Protein AF-A0A2S9YRW9-F1 (afdb_monomer_lite)

Radius of gyration: 15.95 Å; chains: 1; bounding box: 34×26×58 Å

Secondary structure (DSSP, 8-state):
-EE--SS-SS-EEEEEE-TTT--EEEP------S-B-TT---SEEE-EEEPPTT-EEEEEEETT-SSSEEEPPPTT-EEEEEEEEEEEETTEEEEEEEEEEEEB-SPPPPPP-

Foldseek 3Di:
DADAEELAQEEEFEWDQDPPPRAIDTDPDDPHDQEHEPPNPDQKHAYYYDYYPQKDWDDKAKPVDDRRMDGADAAADKDKTKIKTWIDHPPDIHIDIYMYMHHYNGDHDDPDD

Organism: NCBI:txid215803

Structure (mmCIF, N/CA/C/O backbone):
data_AF-A0A2S9YRW9-F1
#
_entry.id   AF-A0A2S9YRW9-F1
#
loop_
_atom_site.group_PDB
_atom_site.id
_atom_site.type_symbol
_atom_site.label_atom_id
_atom_site.label_alt_id
_atom_site.label_comp_id
_atom_site.label_asym_id
_atom_site.label_entity_id
_atom_site.label_seq_id
_atom_site.pdbx_PDB_ins_code
_atom_site.Cartn_x
_atom_site.Cartn_y
_atom_site.Cartn_z
_atom_site.occupancy
_atom_site.B_iso_or_equiv
_atom_site.auth_seq_id
_atom_site.auth_comp_id
_atom_site.auth_asym_id
_atom_site.auth_atom_id
_atom_site.pdbx_PDB_model_num
ATOM 1 N N . MET A 1 1 ? -7.915 6.500 -2.103 1.00 53.41 1 MET A N 1
ATOM 2 C CA . MET A 1 1 ? -6.724 7.381 -2.141 1.00 53.41 1 MET A CA 1
ATOM 3 C C . MET A 1 1 ? -5.554 6.593 -2.718 1.00 53.41 1 MET A C 1
ATOM 5 O O . MET A 1 1 ? -5.487 5.400 -2.449 1.00 53.41 1 MET A O 1
ATOM 9 N N . THR A 1 2 ? -4.694 7.214 -3.535 1.00 52.56 2 THR A N 1
ATOM 10 C CA . THR A 1 2 ? -3.533 6.550 -4.164 1.00 52.56 2 THR A CA 1
ATOM 11 C C . THR A 1 2 ? -2.243 6.993 -3.477 1.00 52.56 2 THR A C 1
ATOM 13 O O . THR A 1 2 ? -1.907 8.174 -3.510 1.00 52.56 2 THR A O 1
ATOM 16 N N . TYR A 1 3 ? -1.535 6.052 -2.859 1.00 58.81 3 TYR A N 1
ATOM 17 C CA . TYR A 1 3 ? -0.253 6.258 -2.182 1.00 58.81 3 TYR A CA 1
ATOM 18 C C . TYR A 1 3 ? 0.922 6.184 -3.162 1.00 58.81 3 TYR A C 1
ATOM 20 O O . TYR A 1 3 ? 0.911 5.339 -4.055 1.00 58.81 3 TYR A O 1
ATOM 28 N N . ASN A 1 4 ? 1.938 7.041 -2.992 1.00 62.41 4 ASN A N 1
ATOM 29 C CA . ASN A 1 4 ? 3.075 7.158 -3.917 1.00 62.41 4 ASN A CA 1
ATOM 30 C C . ASN A 1 4 ? 4.415 7.200 -3.159 1.00 62.41 4 ASN A C 1
ATOM 32 O O . ASN A 1 4 ? 4.469 7.664 -2.017 1.00 62.41 4 ASN A O 1
ATOM 36 N N . PHE A 1 5 ? 5.477 6.690 -3.788 1.00 70.69 5 PHE A N 1
ATOM 37 C CA . PHE A 1 5 ? 6.849 6.693 -3.276 1.00 70.69 5 PHE A CA 1
ATOM 38 C C . PHE A 1 5 ? 7.868 6.774 -4.431 1.00 70.69 5 PHE A C 1
ATOM 40 O O . PHE A 1 5 ? 7.707 6.121 -5.462 1.00 70.69 5 PHE A O 1
ATOM 47 N N . THR A 1 6 ? 8.960 7.521 -4.230 1.00 80.88 6 THR A N 1
ATOM 48 C CA . THR A 1 6 ? 10.094 7.625 -5.172 1.00 80.88 6 THR A CA 1
ATOM 49 C C . THR A 1 6 ? 11.264 6.784 -4.693 1.00 80.88 6 THR A C 1
ATOM 51 O O . THR A 1 6 ? 11.716 6.970 -3.565 1.00 80.88 6 THR A O 1
ATOM 54 N N . ASP A 1 7 ? 11.786 5.913 -5.560 1.00 81.44 7 ASP A N 1
ATOM 55 C CA . ASP A 1 7 ? 13.044 5.165 -5.378 1.00 81.44 7 ASP A CA 1
ATOM 56 C C . ASP A 1 7 ? 13.208 4.454 -4.020 1.00 81.44 7 ASP A C 1
ATOM 58 O O . ASP A 1 7 ? 14.322 4.154 -3.589 1.00 81.44 7 ASP A O 1
ATOM 62 N N . ASN A 1 8 ? 12.101 4.161 -3.334 1.00 84.94 8 ASN A N 1
ATOM 63 C CA . ASN A 1 8 ? 12.107 3.500 -2.039 1.00 84.94 8 ASN A CA 1
ATOM 64 C C . ASN A 1 8 ? 11.811 2.006 -2.233 1.00 84.94 8 ASN A C 1
ATOM 66 O O . ASN A 1 8 ? 10.709 1.669 -2.667 1.00 84.94 8 ASN A O 1
ATOM 70 N N . PRO A 1 9 ? 12.748 1.099 -1.903 1.00 86.50 9 PRO A N 1
ATOM 71 C CA . PRO A 1 9 ? 12.514 -0.336 -2.025 1.00 86.50 9 PRO A CA 1
ATOM 72 C C . PRO A 1 9 ? 11.581 -0.881 -0.935 1.00 86.50 9 PRO A C 1
ATOM 74 O O . PRO A 1 9 ? 11.068 -1.986 -1.096 1.00 86.50 9 PRO A O 1
ATOM 77 N N . SER A 1 10 ? 11.356 -0.130 0.147 1.00 88.38 10 SER A N 1
ATOM 78 C CA . SER A 1 10 ? 10.542 -0.550 1.291 1.00 88.38 10 SER A CA 1
ATOM 79 C C . SER A 1 10 ? 9.643 0.582 1.814 1.00 88.38 10 SER A C 1
ATOM 81 O O . SER A 1 10 ? 9.847 1.073 2.929 1.00 88.38 10 SER A O 1
ATOM 83 N N . PRO A 1 11 ? 8.682 1.071 1.012 1.00 86.81 11 PRO A N 1
ATOM 84 C CA . PRO A 1 11 ? 7.778 2.132 1.429 1.00 86.81 11 PRO A CA 1
ATOM 85 C C . PRO A 1 11 ? 6.798 1.638 2.498 1.00 86.81 11 PRO A C 1
ATOM 87 O O . PRO A 1 11 ? 6.325 0.501 2.465 1.00 86.81 11 PRO A O 1
ATOM 90 N N . ILE A 1 12 ? 6.474 2.532 3.432 1.00 86.38 12 ILE A N 1
ATOM 91 C CA . ILE A 1 12 ? 5.548 2.272 4.535 1.00 86.38 12 ILE A CA 1
ATOM 92 C C . ILE A 1 12 ? 4.325 3.173 4.365 1.00 86.38 12 ILE A C 1
ATOM 94 O O . ILE A 1 12 ? 4.454 4.395 4.291 1.00 86.38 12 ILE A O 1
ATOM 98 N N . LEU A 1 13 ? 3.138 2.574 4.325 1.00 85.38 13 LEU A N 1
ATOM 99 C CA . LEU A 1 13 ? 1.855 3.266 4.249 1.00 85.38 13 LEU A CA 1
ATOM 100 C C . LEU A 1 13 ? 1.319 3.491 5.664 1.00 85.38 13 LEU A C 1
ATOM 102 O O . LEU A 1 13 ? 0.943 2.542 6.346 1.00 85.38 13 LEU A O 1
ATOM 106 N N . SER A 1 14 ? 1.308 4.735 6.136 1.00 86.31 14 SER A N 1
ATOM 107 C CA . SER A 1 14 ? 0.806 5.052 7.477 1.00 86.31 14 SER A CA 1
ATOM 108 C C . SER A 1 14 ? -0.711 5.200 7.491 1.00 86.31 14 SER A C 1
ATOM 110 O O . SER A 1 14 ? -1.275 5.923 6.671 1.00 86.31 14 SER A O 1
ATOM 112 N N . SER A 1 15 ? -1.360 4.590 8.477 1.00 86.38 15 SER A N 1
ATOM 113 C CA . SER A 1 15 ? -2.777 4.804 8.779 1.00 86.38 15 SER A CA 1
ATOM 114 C C . SER A 1 15 ? -2.971 5.730 9.981 1.00 86.38 15 SER A C 1
ATOM 116 O O . SER A 1 15 ? -2.079 5.894 10.816 1.00 86.38 15 SER A O 1
ATOM 118 N N . ILE A 1 16 ? -4.125 6.391 10.034 1.00 88.00 16 ILE A N 1
ATOM 119 C CA . ILE A 1 16 ? -4.555 7.304 11.095 1.00 88.00 16 ILE A CA 1
ATOM 120 C C . ILE A 1 16 ? -5.994 6.995 11.492 1.00 88.00 16 ILE A C 1
ATOM 122 O O . ILE A 1 16 ? -6.796 6.538 10.686 1.00 88.00 16 ILE A O 1
ATOM 126 N N . VAL A 1 17 ? -6.336 7.304 12.738 1.00 88.50 17 VAL A N 1
ATOM 127 C CA . VAL A 1 17 ? -7.735 7.357 13.161 1.00 88.50 17 VAL A CA 1
ATOM 128 C C . VAL A 1 17 ? -8.304 8.704 12.721 1.00 88.50 17 VAL A C 1
ATOM 130 O O . VAL A 1 17 ? -7.783 9.753 13.106 1.00 88.50 17 VAL A O 1
ATOM 133 N N . ASP A 1 18 ? -9.364 8.689 11.921 1.00 84.50 18 ASP A N 1
ATOM 134 C CA . ASP A 1 18 ? -10.128 9.885 11.594 1.00 84.50 18 ASP A CA 1
ATOM 135 C C . ASP A 1 18 ? -10.789 10.423 12.871 1.00 84.50 18 ASP A C 1
ATOM 137 O O . ASP A 1 18 ? -11.585 9.746 13.524 1.00 84.50 18 ASP A O 1
ATOM 141 N N . ALA A 1 19 ? -10.445 11.654 13.248 1.00 80.88 19 ALA A N 1
ATOM 142 C CA . ALA A 1 19 ? -10.896 12.251 14.503 1.00 80.88 19 ALA A CA 1
ATOM 143 C C . ALA A 1 19 ? -12.405 12.564 14.537 1.00 80.88 19 ALA A C 1
ATOM 145 O O . ALA A 1 19 ? -12.953 12.800 15.612 1.00 80.88 19 ALA A O 1
ATOM 146 N N . THR A 1 20 ? -13.073 12.588 13.382 1.00 82.19 20 THR A N 1
ATOM 147 C CA . THR A 1 20 ? -14.497 12.929 13.250 1.00 82.19 20 THR A CA 1
ATOM 148 C C . THR A 1 20 ? -15.372 11.682 13.307 1.00 82.19 20 THR A C 1
ATOM 150 O O . THR A 1 20 ? -16.442 11.694 13.911 1.00 82.19 20 THR A O 1
ATOM 153 N N . THR A 1 21 ? -14.927 10.606 12.665 1.00 84.00 21 THR A N 1
ATOM 154 C CA . THR A 1 21 ? -15.698 9.371 12.465 1.00 84.00 21 THR A CA 1
ATOM 155 C C . THR A 1 21 ? -15.200 8.210 13.324 1.00 84.00 21 THR A C 1
ATOM 157 O O . THR A 1 21 ? -15.936 7.248 13.530 1.00 84.00 21 THR A O 1
ATOM 160 N N . GLY A 1 22 ? -13.974 8.290 13.849 1.00 82.56 22 GLY A N 1
ATOM 161 C CA . GLY A 1 22 ? -13.333 7.214 14.605 1.00 82.56 22 GLY A CA 1
ATOM 162 C C . GLY A 1 22 ? -12.889 6.029 13.742 1.00 82.56 22 GLY A C 1
ATOM 163 O O . GLY A 1 22 ? -12.531 4.984 14.291 1.00 82.56 22 GLY A O 1
ATOM 164 N N . THR A 1 23 ? -12.928 6.157 12.412 1.00 86.06 23 THR A N 1
ATOM 165 C CA . THR A 1 23 ? -12.500 5.102 11.487 1.00 86.06 23 THR A CA 1
ATOM 166 C C . THR A 1 23 ? -10.999 5.167 11.236 1.00 86.06 23 THR A C 1
ATOM 168 O O . THR A 1 23 ? -10.445 6.253 11.074 1.00 86.06 23 THR A O 1
ATOM 171 N N . VAL A 1 24 ? -10.332 4.020 11.155 1.00 85.75 24 VAL A N 1
ATOM 172 C CA . VAL A 1 24 ? -8.931 3.927 10.756 1.00 85.75 24 VAL A CA 1
ATOM 173 C C . VAL A 1 24 ? -8.854 3.997 9.242 1.00 85.75 24 VAL A C 1
ATOM 175 O O . VAL A 1 24 ? -9.153 3.025 8.558 1.00 85.75 24 VAL A O 1
ATOM 178 N N . GLY A 1 25 ? -8.429 5.150 8.745 1.00 84.50 25 GLY A N 1
ATOM 179 C CA . GLY A 1 25 ? -8.135 5.371 7.339 1.00 84.50 25 GLY A CA 1
ATOM 180 C C . GLY A 1 25 ? -6.638 5.390 7.089 1.00 84.50 25 GLY A C 1
ATOM 181 O O . GLY A 1 25 ? -5.837 5.598 8.004 1.00 84.50 25 GLY A O 1
ATOM 182 N N . LEU A 1 26 ? -6.220 5.239 5.840 1.00 81.69 26 LEU A N 1
ATOM 183 C CA . LEU A 1 26 ? -4.849 5.586 5.500 1.00 81.69 26 LEU A CA 1
ATOM 184 C C . LEU A 1 26 ? -4.679 7.114 5.600 1.00 81.69 26 LEU A C 1
ATOM 186 O O . LEU A 1 26 ? -5.525 7.885 5.148 1.00 81.69 26 LEU A O 1
ATOM 190 N N . LYS A 1 27 ? -3.586 7.581 6.214 1.00 73.94 27 LYS A N 1
ATOM 191 C CA . LYS A 1 27 ? -3.259 9.016 6.245 1.00 73.94 27 LYS A CA 1
ATOM 192 C C . LYS A 1 27 ? -3.044 9.456 4.817 1.00 73.94 27 LYS A C 1
ATOM 194 O O . LYS A 1 27 ? -2.299 8.758 4.153 1.00 73.94 27 LYS A O 1
ATOM 199 N N . ASP A 1 28 ? -3.598 10.565 4.330 1.00 61.75 28 ASP A N 1
ATOM 200 C CA . ASP A 1 28 ? -3.135 11.104 3.045 1.00 61.75 28 ASP A CA 1
ATOM 201 C C . ASP A 1 28 ? -1.605 11.175 3.086 1.00 61.75 28 ASP A C 1
ATOM 203 O O . ASP A 1 28 ? -1.008 11.863 3.926 1.00 61.75 28 ASP A O 1
ATOM 207 N N . GLY A 1 29 ? -0.956 10.390 2.226 1.00 48.38 29 GLY A N 1
ATOM 208 C CA . GLY A 1 29 ? 0.468 10.555 2.023 1.00 48.38 29 GLY A CA 1
ATOM 209 C C . GLY A 1 29 ? 0.681 12.008 1.620 1.00 48.38 29 GLY A C 1
ATOM 210 O O . GLY A 1 29 ? -0.124 12.579 0.880 1.00 48.38 29 GLY A O 1
ATOM 211 N N . SER A 1 30 ? 1.771 12.630 2.072 1.00 38.62 30 SER A N 1
ATOM 212 C CA . SER A 1 30 ? 2.231 13.813 1.340 1.00 38.62 30 SER A CA 1
ATOM 213 C C . SER A 1 30 ? 2.347 13.391 -0.133 1.00 38.62 30 SER A C 1
ATOM 215 O O . SER A 1 30 ? 2.641 12.227 -0.405 1.00 38.62 30 SER A O 1
ATOM 217 N N . SER A 1 31 ? 2.085 14.271 -1.095 1.00 41.91 31 SER A N 1
ATOM 218 C CA . SER A 1 31 ? 2.339 13.965 -2.505 1.00 41.91 31 SER A CA 1
ATOM 219 C C . SER A 1 31 ? 3.839 13.704 -2.678 1.00 41.91 31 SER A C 1
ATOM 221 O O . SER A 1 31 ? 4.626 14.633 -2.839 1.00 41.91 31 SER A O 1
ATOM 223 N N . GLN A 1 32 ? 4.238 12.442 -2.541 1.00 41.50 32 GLN A N 1
ATOM 224 C CA . GLN A 1 32 ? 5.619 11.985 -2.539 1.00 41.50 32 GLN A CA 1
ATOM 225 C C . GLN A 1 32 ? 5.810 11.092 -3.753 1.00 41.50 32 GLN A C 1
ATOM 227 O O . GLN A 1 32 ? 5.794 9.879 -3.647 1.00 41.50 32 GLN A O 1
ATOM 232 N N . GLY A 1 33 ? 5.947 11.738 -4.910 1.00 55.03 33 GLY A N 1
ATOM 233 C CA . GLY A 1 33 ? 6.602 11.193 -6.092 1.00 55.03 33 GLY A CA 1
ATOM 234 C C . GLY A 1 33 ? 6.032 9.901 -6.683 1.00 55.03 33 GLY A C 1
ATOM 235 O O . GLY A 1 33 ? 6.179 8.799 -6.172 1.00 55.03 33 GLY A O 1
ATOM 236 N N . ASP A 1 34 ? 5.450 10.047 -7.865 1.00 64.31 34 ASP A N 1
ATOM 237 C CA . ASP A 1 34 ? 4.805 8.970 -8.612 1.00 64.31 34 ASP A CA 1
ATOM 238 C C . ASP A 1 34 ? 5.802 8.256 -9.534 1.00 64.31 34 ASP A C 1
ATOM 240 O O . ASP A 1 34 ? 5.454 7.948 -10.672 1.00 64.31 34 ASP A O 1
ATOM 244 N N . LEU A 1 35 ? 7.077 8.133 -9.152 1.00 74.00 35 LEU A N 1
ATOM 245 C CA . LEU A 1 35 ? 8.110 7.759 -10.115 1.00 74.00 35 LEU A CA 1
ATOM 246 C C . LEU A 1 35 ? 9.289 7.018 -9.487 1.00 74.00 35 LEU A C 1
ATOM 248 O O . LEU A 1 35 ? 10.069 7.592 -8.735 1.00 74.00 35 LEU A O 1
ATOM 252 N N . ILE A 1 36 ? 9.472 5.771 -9.899 1.00 83.75 36 ILE A N 1
ATOM 253 C CA . ILE A 1 36 ? 10.747 5.065 -9.831 1.00 83.75 36 ILE A CA 1
ATOM 254 C C . ILE A 1 36 ? 11.635 5.627 -10.942 1.00 83.75 36 ILE A C 1
ATOM 256 O O . ILE A 1 36 ? 11.293 5.552 -12.124 1.00 83.75 36 ILE A O 1
ATOM 260 N N . THR A 1 37 ? 12.741 6.256 -10.569 1.00 83.88 37 THR A N 1
ATOM 261 C CA . THR A 1 37 ? 13.695 6.885 -11.479 1.00 83.88 37 THR A CA 1
ATOM 262 C C . THR A 1 37 ? 14.767 5.893 -11.923 1.00 83.88 37 THR A C 1
ATOM 264 O O . THR A 1 37 ? 14.886 4.780 -11.413 1.00 83.88 37 THR A O 1
ATOM 267 N N . THR A 1 38 ? 15.617 6.317 -12.859 1.00 79.12 38 THR A N 1
ATOM 268 C CA . THR A 1 38 ? 16.783 5.537 -13.302 1.00 79.12 38 THR A CA 1
ATOM 269 C C . THR A 1 38 ? 17.821 5.302 -12.201 1.00 79.12 38 THR A C 1
ATOM 271 O O . THR A 1 38 ? 18.743 4.519 -12.408 1.00 79.12 38 THR A O 1
ATOM 274 N N . ASN A 1 39 ? 17.710 5.981 -11.054 1.00 82.19 39 ASN A N 1
ATOM 275 C CA . ASN A 1 39 ? 18.603 5.779 -9.913 1.00 82.19 39 ASN A CA 1
ATOM 276 C C . ASN A 1 39 ? 18.183 4.590 -9.039 1.00 82.19 39 ASN A C 1
ATOM 278 O O . ASN A 1 39 ? 18.976 4.141 -8.210 1.00 82.19 39 ASN A O 1
ATOM 282 N N . PHE A 1 40 ? 16.964 4.069 -9.207 1.00 84.31 40 PHE A N 1
ATOM 283 C CA . PHE A 1 40 ? 16.533 2.876 -8.497 1.00 84.31 40 PHE A CA 1
ATOM 284 C C . PHE A 1 40 ? 17.231 1.642 -9.066 1.00 84.31 40 PHE A C 1
ATOM 286 O O . PHE A 1 40 ? 17.022 1.253 -10.212 1.00 84.31 40 PHE A O 1
ATOM 293 N N . THR A 1 41 ? 18.070 1.011 -8.251 1.00 81.69 41 THR A N 1
ATOM 294 C CA . THR A 1 41 ? 18.835 -0.186 -8.635 1.00 81.69 41 THR A CA 1
ATOM 295 C C . THR A 1 41 ? 18.133 -1.492 -8.261 1.00 81.69 41 THR A C 1
ATOM 297 O O . THR A 1 41 ? 18.624 -2.573 -8.588 1.00 81.69 41 THR A O 1
ATOM 300 N N . GLY A 1 42 ? 16.990 -1.412 -7.574 1.00 84.50 42 GLY A N 1
ATOM 301 C CA . GLY A 1 42 ? 16.177 -2.568 -7.218 1.00 84.50 42 GLY A CA 1
ATOM 302 C C . GLY A 1 42 ? 15.291 -3.038 -8.372 1.00 84.50 42 GLY A C 1
ATOM 303 O O . GLY A 1 42 ? 14.885 -2.265 -9.234 1.00 84.50 42 GLY A O 1
ATOM 304 N N . SER A 1 43 ? 14.940 -4.321 -8.361 1.00 87.75 43 SER A N 1
ATOM 305 C CA . SER A 1 43 ? 13.923 -4.895 -9.254 1.00 87.75 43 SER A CA 1
ATOM 306 C C . SER A 1 43 ? 12.575 -5.105 -8.566 1.00 87.75 43 SER A C 1
ATOM 308 O O . SER A 1 43 ? 11.594 -5.430 -9.230 1.00 87.75 43 SER A O 1
ATOM 310 N N . ARG A 1 44 ? 12.519 -4.928 -7.239 1.00 90.50 44 ARG A N 1
ATOM 311 C CA . ARG A 1 44 ? 11.343 -5.182 -6.404 1.00 90.50 44 ARG A CA 1
ATOM 312 C C . ARG A 1 44 ? 11.169 -4.134 -5.324 1.00 90.50 44 ARG A C 1
ATOM 314 O O . ARG A 1 44 ? 12.141 -3.536 -4.866 1.00 90.50 44 ARG A O 1
ATOM 321 N N . ILE A 1 45 ? 9.924 -3.992 -4.897 1.00 89.19 45 ILE A N 1
ATOM 322 C CA . ILE A 1 45 ? 9.481 -3.066 -3.864 1.00 89.19 45 ILE A CA 1
ATOM 323 C C . ILE A 1 45 ? 8.626 -3.845 -2.872 1.00 89.19 45 ILE A C 1
ATOM 325 O O . ILE A 1 45 ? 7.711 -4.556 -3.278 1.00 89.19 45 ILE A O 1
ATOM 329 N N . SER A 1 46 ? 8.938 -3.741 -1.584 1.00 91.00 46 SER A N 1
ATOM 330 C CA . SER A 1 46 ? 8.202 -4.398 -0.501 1.00 91.00 46 SER A CA 1
ATOM 331 C C . SER A 1 46 ? 7.441 -3.359 0.307 1.00 91.00 46 SER A C 1
ATOM 333 O O . SER A 1 46 ? 8.023 -2.629 1.101 1.00 91.00 46 SER A O 1
ATOM 335 N N . VAL A 1 47 ? 6.137 -3.278 0.086 1.00 89.00 47 VAL A N 1
ATOM 336 C CA . VAL A 1 47 ? 5.255 -2.311 0.734 1.00 89.00 47 VAL A CA 1
ATOM 337 C C . VAL A 1 47 ? 4.753 -2.882 2.055 1.00 89.00 47 VAL A C 1
ATOM 339 O O . VAL A 1 47 ? 4.267 -4.012 2.106 1.00 89.00 47 VAL A O 1
ATOM 342 N N . SER A 1 48 ? 4.830 -2.091 3.121 1.00 88.50 48 SER A N 1
ATOM 343 C CA . SER A 1 48 ? 4.232 -2.420 4.416 1.00 88.50 48 SER A CA 1
ATOM 344 C C . SER A 1 48 ? 3.235 -1.351 4.853 1.00 88.50 48 SER A C 1
ATOM 346 O O . SER A 1 48 ? 3.233 -0.231 4.345 1.00 88.50 48 SER A O 1
ATOM 348 N N . ILE A 1 49 ? 2.361 -1.704 5.794 1.00 88.62 49 ILE A N 1
ATOM 349 C CA . ILE A 1 49 ? 1.378 -0.791 6.379 1.00 88.62 49 ILE A CA 1
ATOM 350 C C . ILE A 1 49 ? 1.755 -0.581 7.840 1.00 88.62 49 ILE A C 1
ATOM 352 O O . ILE A 1 49 ? 2.064 -1.533 8.553 1.00 88.62 49 ILE A O 1
ATOM 356 N N . GLN A 1 50 ? 1.737 0.669 8.282 1.00 90.50 50 GLN A N 1
ATOM 357 C CA . GLN A 1 50 ? 1.922 1.033 9.677 1.00 90.50 50 GLN A CA 1
ATOM 358 C C . GLN A 1 50 ? 0.545 1.358 10.279 1.00 90.50 50 GLN A C 1
ATOM 360 O O . GLN A 1 50 ? -0.084 2.323 9.823 1.00 90.50 50 GLN A O 1
ATOM 365 N N . PRO A 1 51 ? 0.060 0.581 11.270 1.00 90.88 51 PRO A N 1
ATOM 366 C CA . PRO A 1 51 ? -1.175 0.889 11.990 1.00 90.88 51 PRO A CA 1
ATOM 367 C C . PRO A 1 51 ? -1.025 2.193 12.798 1.00 90.88 51 PRO A C 1
ATOM 369 O O . PRO A 1 51 ? 0.113 2.576 13.106 1.00 90.88 51 PRO A O 1
ATOM 372 N N . PRO A 1 52 ? -2.130 2.870 13.173 1.00 89.50 52 PRO A N 1
ATOM 373 C CA . PRO A 1 52 ? -2.061 4.045 14.037 1.00 89.50 52 PRO A CA 1
ATOM 374 C C . PRO A 1 52 ? -1.504 3.687 15.421 1.00 89.50 52 PRO A C 1
ATOM 376 O O . PRO A 1 52 ? -1.538 2.528 15.842 1.00 89.50 52 PRO A O 1
ATOM 379 N N . ASP A 1 53 ? -1.041 4.686 16.171 1.00 89.88 53 ASP A N 1
ATOM 380 C CA . ASP A 1 53 ? -0.506 4.454 17.513 1.00 89.88 53 ASP A CA 1
ATOM 381 C C . ASP A 1 53 ? -1.527 3.751 18.423 1.00 89.88 53 ASP A C 1
ATOM 383 O O . ASP A 1 53 ? -2.686 4.157 18.552 1.00 89.88 53 ASP A O 1
ATOM 387 N N . GLY A 1 54 ? -1.082 2.670 19.065 1.00 90.50 54 GLY A N 1
ATOM 388 C CA . GLY A 1 54 ? -1.915 1.844 19.939 1.00 90.50 54 GLY A CA 1
ATOM 389 C C . GLY A 1 54 ? -2.860 0.879 19.215 1.00 90.50 54 GLY A C 1
ATOM 390 O O . GLY A 1 54 ? -3.634 0.206 19.894 1.00 90.50 54 GLY A O 1
ATOM 391 N N . TRP A 1 55 ? -2.816 0.799 17.884 1.00 93.94 55 TRP A N 1
ATOM 392 C CA . TRP A 1 55 ? -3.490 -0.229 17.090 1.00 93.94 55 TRP A CA 1
ATOM 393 C C . TRP A 1 55 ? -2.485 -1.282 16.620 1.00 93.94 55 TRP A C 1
ATOM 395 O O . TRP A 1 55 ? -1.307 -0.998 16.402 1.00 93.94 55 TRP A O 1
ATOM 405 N N . SER A 1 56 ? -2.962 -2.509 16.448 1.00 95.19 56 SER A N 1
ATOM 406 C CA . SER A 1 56 ? -2.209 -3.615 15.857 1.00 95.19 56 SER A CA 1
ATOM 407 C C . SER A 1 56 ? -2.656 -3.818 14.418 1.00 95.19 56 SER A C 1
ATOM 409 O O . SER A 1 56 ? -3.839 -3.680 14.124 1.00 95.19 56 SER A O 1
ATOM 411 N N . LEU A 1 57 ? -1.719 -4.133 13.524 1.00 93.88 57 LEU A N 1
ATOM 412 C CA . LEU A 1 57 ? -2.038 -4.590 12.175 1.00 93.88 57 LEU A CA 1
ATOM 413 C C . LEU A 1 57 ? -2.219 -6.103 12.222 1.00 93.88 57 LEU A C 1
ATOM 415 O O . LEU A 1 57 ? -1.252 -6.824 12.462 1.00 93.88 57 LEU A O 1
ATOM 419 N N . ASP A 1 58 ? -3.449 -6.560 12.023 1.00 94.19 58 ASP A N 1
ATOM 420 C CA . ASP A 1 58 ? -3.789 -7.978 12.115 1.00 94.19 58 ASP A CA 1
ATOM 421 C C . ASP A 1 58 ? -3.550 -8.692 10.788 1.00 94.19 58 ASP A C 1
ATOM 423 O O . ASP A 1 58 ? -3.022 -9.802 10.765 1.00 94.19 58 ASP A O 1
ATOM 427 N N . ASP A 1 59 ? -3.948 -8.054 9.685 1.00 93.81 59 ASP A N 1
ATOM 428 C CA . ASP A 1 59 ? -3.916 -8.672 8.365 1.00 93.81 59 ASP A CA 1
ATOM 429 C C . ASP A 1 59 ? -3.815 -7.644 7.234 1.00 93.81 59 ASP A C 1
ATOM 431 O O . ASP A 1 59 ? -4.298 -6.511 7.349 1.00 93.81 59 ASP A O 1
ATOM 435 N N . VAL A 1 60 ? -3.204 -8.063 6.123 1.00 92.88 60 VAL A N 1
ATOM 436 C CA . VAL A 1 60 ? -3.143 -7.300 4.872 1.00 92.88 60 VAL A CA 1
ATOM 437 C C . VAL A 1 60 ? -3.398 -8.237 3.702 1.00 92.88 60 VAL A C 1
ATOM 439 O O . VAL A 1 60 ? -2.607 -9.139 3.424 1.00 92.88 60 VAL A O 1
ATOM 442 N N . VAL A 1 61 ? -4.466 -7.961 2.960 1.00 93.69 61 VAL A N 1
ATOM 443 C CA . VAL A 1 61 ? -4.847 -8.706 1.763 1.00 93.69 61 VAL A CA 1
ATOM 444 C C . VAL A 1 61 ? -4.601 -7.843 0.538 1.00 93.69 61 VAL A C 1
ATOM 446 O O . VAL A 1 61 ? -5.253 -6.821 0.328 1.00 93.69 61 VAL A O 1
ATOM 449 N N . TRP A 1 62 ? -3.666 -8.275 -0.302 1.00 89.94 62 TRP A N 1
ATOM 450 C CA . TRP A 1 62 ? -3.394 -7.647 -1.591 1.00 89.94 62 TRP A CA 1
ATOM 451 C C . TRP A 1 62 ? -4.320 -8.228 -2.655 1.00 89.94 62 TRP A C 1
ATOM 453 O O . TRP A 1 62 ? -4.424 -9.447 -2.788 1.00 89.94 62 TRP A O 1
ATOM 463 N N . THR A 1 63 ? -4.944 -7.371 -3.462 1.00 88.12 63 THR A N 1
ATOM 464 C CA . THR A 1 63 ? -5.904 -7.797 -4.499 1.00 88.12 63 THR A CA 1
ATOM 465 C C . THR A 1 63 ? -5.244 -8.668 -5.570 1.00 88.12 63 THR A C 1
ATOM 467 O O . THR A 1 63 ? -5.862 -9.584 -6.104 1.00 88.12 63 THR A O 1
ATOM 470 N N . SER A 1 64 ? -3.958 -8.438 -5.848 1.00 82.88 64 SER A N 1
ATOM 471 C CA . SER A 1 64 ? -3.150 -9.276 -6.744 1.00 82.88 64 SER A CA 1
ATOM 472 C C . SER A 1 64 ? -2.789 -10.649 -6.160 1.00 82.88 64 SER A C 1
ATOM 474 O O . SER A 1 64 ? -2.195 -11.468 -6.857 1.00 82.88 64 SER A O 1
ATOM 476 N N . GLY A 1 65 ? -3.082 -10.888 -4.878 1.00 76.56 65 GLY A N 1
ATOM 477 C CA . GLY A 1 65 ? -2.456 -11.937 -4.080 1.00 76.56 65 GLY A CA 1
ATOM 478 C C . GLY A 1 65 ? -0.997 -11.605 -3.729 1.00 76.56 65 GLY A C 1
ATOM 479 O O . GLY A 1 65 ? -0.361 -10.762 -4.366 1.00 76.56 65 GLY A O 1
ATOM 480 N N . GLY A 1 66 ? -0.462 -12.262 -2.694 1.00 82.94 66 GLY A N 1
ATOM 481 C CA . GLY A 1 66 ? 0.950 -12.168 -2.298 1.00 82.94 66 GLY A CA 1
ATOM 482 C C . GLY A 1 66 ? 1.201 -11.523 -0.931 1.00 82.94 66 GLY A C 1
ATOM 483 O O . GLY A 1 66 ? 0.304 -11.424 -0.100 1.00 82.94 66 GLY A O 1
ATOM 484 N N . THR A 1 67 ? 2.453 -11.114 -0.698 1.00 85.06 67 THR A N 1
ATOM 485 C CA . THR A 1 67 ? 2.982 -10.652 0.604 1.00 85.06 67 THR A CA 1
ATOM 486 C C . THR A 1 67 ? 3.368 -9.169 0.614 1.00 85.06 67 THR A C 1
ATOM 488 O O . THR A 1 67 ? 4.193 -8.755 1.423 1.00 85.06 67 THR A O 1
ATOM 491 N N . GLY A 1 68 ? 2.838 -8.372 -0.319 1.00 87.62 68 GLY A N 1
ATOM 492 C CA . GLY A 1 68 ? 3.177 -6.949 -0.442 1.00 87.62 68 GLY A CA 1
ATOM 493 C C . GLY A 1 68 ? 4.502 -6.671 -1.147 1.00 87.62 68 GLY A C 1
ATOM 494 O O . GLY A 1 68 ? 5.020 -5.562 -1.064 1.00 87.62 68 GLY A O 1
ATOM 495 N N . THR A 1 69 ? 5.061 -7.658 -1.850 1.00 91.69 69 THR A N 1
ATOM 496 C CA . THR A 1 69 ? 6.239 -7.475 -2.704 1.00 91.69 69 THR A CA 1
ATOM 497 C C . THR A 1 69 ? 5.822 -7.434 -4.168 1.00 91.69 69 THR A C 1
ATOM 499 O O . THR A 1 69 ? 5.161 -8.350 -4.652 1.00 91.69 69 THR A O 1
ATOM 502 N N . PHE A 1 70 ? 6.255 -6.395 -4.873 1.00 89.94 70 PHE A N 1
ATOM 503 C CA . PHE A 1 70 ? 5.879 -6.111 -6.253 1.00 89.94 70 PHE A CA 1
ATOM 504 C C . PHE A 1 70 ? 7.126 -5.901 -7.101 1.00 89.94 70 PHE A C 1
ATOM 506 O O . PHE A 1 70 ? 8.080 -5.256 -6.660 1.00 89.94 70 PHE A O 1
ATOM 513 N N . ASP A 1 71 ? 7.130 -6.446 -8.314 1.00 90.12 71 ASP A N 1
ATOM 514 C CA . ASP A 1 71 ? 8.187 -6.165 -9.280 1.00 90.12 71 ASP A CA 1
ATOM 515 C C . ASP A 1 71 ? 8.042 -4.732 -9.816 1.00 90.12 71 ASP A C 1
ATOM 517 O O . ASP A 1 71 ? 6.934 -4.229 -10.027 1.00 90.12 71 ASP A O 1
ATOM 521 N N . VAL A 1 72 ? 9.176 -4.068 -10.043 1.00 88.62 72 VAL A N 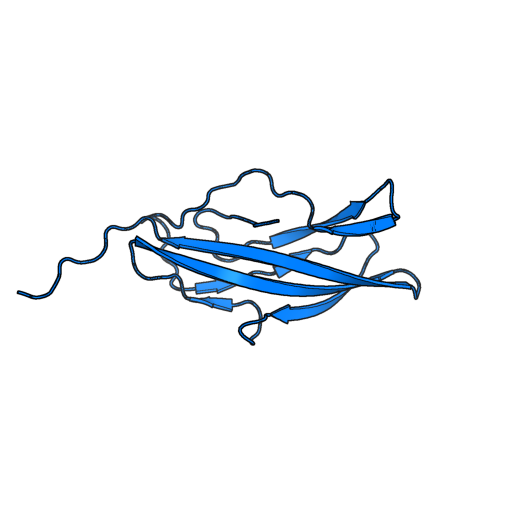1
ATOM 522 C CA . VAL A 1 72 ? 9.200 -2.756 -10.695 1.00 88.62 72 VAL A CA 1
ATOM 523 C C . VAL A 1 72 ? 8.714 -2.927 -12.141 1.00 88.62 72 VAL A C 1
ATOM 525 O O . VAL A 1 72 ? 9.258 -3.772 -12.858 1.00 88.62 72 VAL A O 1
ATOM 528 N N . PRO A 1 73 ? 7.730 -2.134 -12.607 1.00 88.31 73 PRO A N 1
ATOM 529 C CA . PRO A 1 73 ? 7.278 -2.171 -13.993 1.00 88.31 73 PRO A CA 1
ATOM 530 C C . PRO A 1 73 ? 8.414 -1.881 -14.976 1.00 88.31 73 PRO A C 1
ATOM 532 O O . PRO A 1 73 ? 9.407 -1.226 -14.636 1.00 88.31 73 PRO A O 1
ATOM 535 N N . ALA A 1 74 ? 8.244 -2.300 -16.231 1.00 87.88 74 ALA A N 1
ATOM 536 C CA . ALA A 1 74 ? 9.188 -1.919 -17.274 1.00 87.88 74 ALA A CA 1
ATOM 537 C C . ALA A 1 74 ? 9.248 -0.381 -17.419 1.00 87.88 74 ALA A C 1
ATOM 539 O O . ALA A 1 74 ? 8.265 0.305 -17.125 1.00 87.88 74 ALA A O 1
ATOM 540 N N . PRO A 1 75 ? 10.377 0.181 -17.885 1.00 86.12 75 PRO A N 1
ATOM 541 C CA . PRO A 1 75 ? 10.494 1.608 -18.178 1.00 86.12 75 PRO A CA 1
ATOM 542 C C . PRO A 1 75 ? 9.295 2.150 -18.975 1.00 86.12 75 PRO A C 1
ATOM 544 O O . PRO A 1 75 ? 8.934 1.598 -20.014 1.00 86.12 75 PRO A O 1
ATOM 547 N N . GLY A 1 76 ? 8.661 3.210 -18.471 1.00 83.69 76 GLY A N 1
ATOM 548 C CA . GLY A 1 76 ? 7.484 3.853 -19.059 1.00 83.69 76 GLY A CA 1
ATOM 549 C C . GLY A 1 76 ? 6.138 3.230 -18.674 1.00 83.69 76 GLY A C 1
ATOM 550 O O . GLY A 1 76 ? 5.104 3.749 -19.095 1.00 83.69 76 GLY A O 1
ATOM 551 N N . GLN A 1 77 ? 6.122 2.151 -17.885 1.00 86.81 77 GLN A N 1
ATOM 552 C CA . GLN A 1 77 ? 4.895 1.502 -17.416 1.00 86.81 77 GLN A CA 1
ATOM 553 C C . GLN A 1 77 ? 4.479 1.955 -16.013 1.00 86.81 77 GLN A C 1
ATOM 555 O O . GLN A 1 77 ? 5.293 2.413 -15.208 1.00 86.81 77 GLN A O 1
ATOM 560 N N . GLU A 1 78 ? 3.188 1.783 -15.729 1.00 86.81 78 GLU A N 1
ATOM 561 C CA . GLU A 1 78 ? 2.557 2.022 -14.434 1.00 86.81 78 GLU A CA 1
ATOM 562 C C . GLU A 1 78 ? 1.717 0.802 -14.043 1.00 86.81 78 GLU A C 1
ATOM 564 O O . GLU A 1 78 ? 0.910 0.327 -14.842 1.00 86.81 78 GLU A O 1
ATOM 569 N N . HIS A 1 79 ? 1.899 0.311 -12.818 1.00 87.19 79 HIS A N 1
ATOM 570 C CA . HIS A 1 79 ? 1.071 -0.726 -12.210 1.00 87.19 79 HIS A CA 1
ATOM 571 C C . HIS A 1 79 ? 0.327 -0.152 -11.003 1.00 87.19 79 HIS A C 1
ATOM 573 O O . HIS A 1 79 ? 0.928 0.501 -10.149 1.00 87.19 79 HIS A O 1
ATOM 579 N N . ASN A 1 80 ? -0.976 -0.421 -10.932 1.00 86.19 80 ASN A N 1
ATOM 580 C CA . ASN A 1 80 ? -1.824 -0.078 -9.795 1.00 86.19 80 ASN A CA 1
ATOM 581 C C . ASN A 1 80 ? -2.025 -1.313 -8.916 1.00 86.19 80 ASN A C 1
ATOM 583 O O . ASN A 1 80 ? -2.265 -2.412 -9.420 1.00 86.19 80 ASN A O 1
ATOM 587 N N . HIS A 1 81 ? -1.942 -1.118 -7.606 1.00 86.56 81 HIS A N 1
ATOM 588 C CA . HIS A 1 81 ? -2.025 -2.175 -6.613 1.00 86.56 81 HIS A CA 1
ATOM 589 C C . HIS A 1 81 ? -3.001 -1.767 -5.515 1.00 86.56 81 HIS A C 1
ATOM 591 O O . HIS A 1 81 ? -2.787 -0.787 -4.803 1.00 86.56 81 HIS A O 1
ATOM 597 N N . GLU A 1 82 ? -4.072 -2.536 -5.383 1.00 88.25 82 GLU A N 1
ATOM 598 C CA . GLU A 1 82 ? -5.111 -2.335 -4.377 1.00 88.25 82 GLU A CA 1
ATOM 599 C C . GLU A 1 82 ? -4.974 -3.362 -3.258 1.00 88.25 82 GLU A C 1
ATOM 601 O O . GLU A 1 82 ? -4.569 -4.508 -3.486 1.00 88.25 82 GLU A O 1
ATOM 606 N N . PHE A 1 83 ? -5.355 -2.970 -2.052 1.00 90.00 83 PHE A N 1
ATOM 607 C CA . PHE A 1 83 ? -5.309 -3.824 -0.877 1.00 90.00 83 PHE A CA 1
ATOM 608 C C . PHE A 1 83 ? -6.381 -3.454 0.135 1.00 90.00 83 PHE A C 1
ATOM 610 O O . PHE A 1 83 ? -6.885 -2.333 0.157 1.00 90.00 83 PHE A O 1
ATOM 617 N N . THR A 1 84 ? -6.667 -4.398 1.019 1.00 91.81 84 THR A N 1
ATOM 618 C CA . THR A 1 84 ? -7.423 -4.176 2.249 1.00 91.81 84 THR A CA 1
ATOM 619 C C . THR A 1 84 ? -6.562 -4.553 3.435 1.00 91.81 84 THR A C 1
ATOM 621 O O . THR A 1 84 ? -5.793 -5.511 3.363 1.00 91.81 84 THR A O 1
ATOM 624 N N . TYR A 1 85 ? -6.693 -3.829 4.534 1.00 91.50 85 TYR A N 1
ATOM 625 C CA . TYR A 1 85 ? -5.976 -4.118 5.763 1.00 91.50 85 TYR A CA 1
ATOM 626 C C . TYR A 1 85 ? -6.928 -4.092 6.947 1.00 91.50 85 TYR A C 1
ATOM 628 O O . TYR A 1 85 ? -7.911 -3.351 6.965 1.00 91.50 85 TYR A O 1
ATOM 636 N N . THR A 1 86 ? -6.626 -4.928 7.931 1.00 94.38 86 THR A N 1
ATOM 637 C CA . THR A 1 86 ? -7.399 -5.041 9.161 1.00 94.38 86 THR A CA 1
ATOM 638 C C . THR A 1 86 ? -6.523 -4.648 10.333 1.00 94.38 86 THR A C 1
ATOM 640 O O . THR A 1 86 ? -5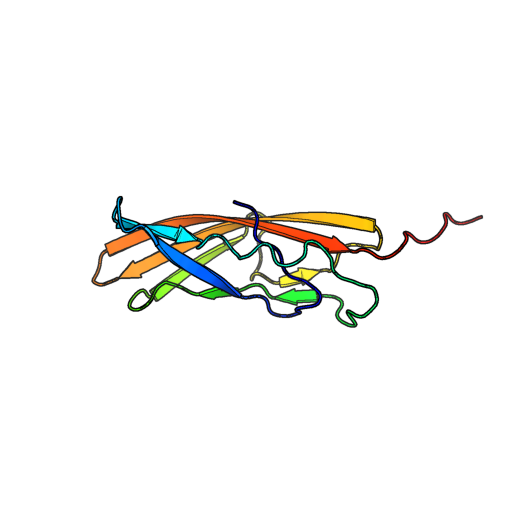.399 -5.134 10.472 1.00 94.38 86 THR A O 1
ATOM 643 N N . VAL A 1 87 ? -7.041 -3.752 11.165 1.00 94.75 87 VAL A N 1
ATOM 644 C CA . VAL A 1 87 ? -6.396 -3.312 12.396 1.00 94.75 87 VAL A CA 1
ATOM 645 C C . VAL A 1 87 ? -7.299 -3.549 13.590 1.00 94.75 87 VAL A C 1
ATOM 647 O O . VAL A 1 87 ? -8.526 -3.447 13.492 1.00 94.75 87 VAL A O 1
ATOM 650 N N . SER A 1 88 ? -6.688 -3.778 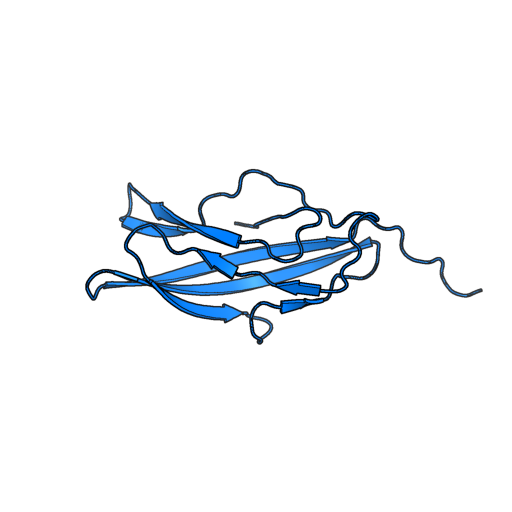14.744 1.00 95.38 88 SER A N 1
ATOM 651 C CA . SER A 1 88 ? -7.410 -3.944 15.995 1.00 95.38 88 SER A CA 1
ATOM 652 C C . SER A 1 88 ? -6.824 -3.124 17.133 1.00 95.38 88 SER A C 1
ATOM 654 O O . SER A 1 88 ? -5.616 -2.914 17.249 1.00 95.38 88 SER A O 1
ATOM 656 N N . GLN A 1 89 ? -7.707 -2.652 18.007 1.00 95.38 89 GLN A N 1
ATOM 657 C CA . GLN A 1 89 ? -7.355 -1.995 19.258 1.00 95.38 89 GLN A CA 1
ATOM 658 C C . GLN A 1 89 ? -8.381 -2.362 20.326 1.00 95.38 89 GLN A C 1
ATOM 660 O O . GLN A 1 89 ? -9.582 -2.179 20.139 1.00 95.38 89 GLN A O 1
ATOM 665 N N . ASN A 1 90 ? -7.908 -2.860 21.473 1.00 91.75 90 ASN A N 1
ATOM 666 C CA . ASN A 1 90 ? -8.736 -3.152 22.651 1.00 91.75 90 ASN A CA 1
ATOM 667 C C . ASN A 1 90 ? -10.006 -3.977 22.341 1.00 91.75 90 ASN A C 1
ATOM 669 O O . ASN A 1 90 ? -11.081 -3.700 22.868 1.00 91.75 90 ASN A O 1
ATOM 673 N N . GLY A 1 91 ? -9.892 -4.979 21.463 1.00 89.56 91 GLY A N 1
ATOM 674 C CA . GLY A 1 91 ? -11.014 -5.841 21.070 1.00 89.56 91 GLY A CA 1
ATOM 675 C C . GLY A 1 91 ? -11.966 -5.239 20.030 1.00 89.56 91 GLY A C 1
ATOM 676 O O . GLY A 1 91 ? -12.941 -5.888 19.666 1.00 89.56 91 GLY A O 1
ATOM 677 N N . THR A 1 92 ? -11.691 -4.030 19.534 1.00 91.06 92 THR A N 1
ATOM 678 C CA . THR A 1 92 ? -12.358 -3.454 18.359 1.00 91.06 92 THR A CA 1
ATOM 679 C C . THR A 1 92 ? -11.516 -3.727 17.125 1.00 91.06 92 THR A C 1
ATOM 681 O O . THR A 1 92 ? -10.317 -3.468 17.143 1.00 91.06 92 THR A O 1
ATOM 684 N N . THR A 1 93 ? -12.147 -4.201 16.054 1.00 94.56 93 THR A N 1
ATOM 685 C CA . THR A 1 93 ? -11.504 -4.435 14.758 1.00 94.56 93 THR A CA 1
ATOM 686 C C . THR A 1 93 ? -12.101 -3.500 13.719 1.00 94.56 93 THR A C 1
ATOM 688 O O . THR A 1 93 ? -13.315 -3.294 13.689 1.00 94.56 93 THR A O 1
ATOM 691 N N . GLN A 1 94 ? -11.250 -2.945 12.864 1.00 94.31 94 GLN A N 1
ATOM 692 C CA . GLN A 1 94 ? -11.656 -2.151 11.716 1.00 94.31 94 GLN A CA 1
ATOM 693 C C . GLN A 1 94 ? -10.906 -2.612 10.472 1.00 94.31 94 GLN A C 1
ATOM 695 O O . GLN A 1 94 ? -9.727 -2.958 10.534 1.00 94.31 94 GLN A O 1
ATOM 700 N N . THR A 1 95 ? -11.608 -2.595 9.346 1.00 92.25 95 THR A N 1
ATOM 701 C CA . THR A 1 95 ? -11.054 -2.934 8.039 1.00 92.25 95 THR A CA 1
ATOM 702 C C . THR A 1 95 ? -11.223 -1.738 7.124 1.00 92.25 95 THR A C 1
ATOM 704 O O . THR A 1 95 ? -12.315 -1.173 7.049 1.00 92.25 95 THR A O 1
ATOM 707 N N . ASP A 1 96 ? -10.155 -1.386 6.420 1.00 89.62 96 ASP A N 1
ATOM 708 C CA . ASP A 1 96 ? -10.169 -0.339 5.405 1.00 89.62 96 ASP A CA 1
ATOM 709 C C . ASP A 1 96 ? -9.338 -0.754 4.181 1.00 89.62 96 ASP A C 1
ATOM 711 O O . ASP A 1 96 ? -8.614 -1.755 4.197 1.00 89.62 96 ASP A O 1
ATOM 715 N N . GLY A 1 97 ? -9.505 -0.022 3.084 1.00 87.69 97 GLY A N 1
ATOM 716 C CA . GLY A 1 97 ? -8.872 -0.282 1.801 1.00 87.69 97 GLY A CA 1
ATOM 717 C C . GLY A 1 97 ? -7.969 0.853 1.342 1.00 87.69 97 GLY A C 1
ATOM 718 O O . GLY A 1 97 ? -8.195 2.029 1.616 1.00 87.69 97 GLY A O 1
ATOM 719 N N . GLY A 1 98 ? -6.950 0.499 0.570 1.00 85.12 98 GLY A N 1
ATOM 720 C CA . GLY A 1 98 ? -6.040 1.449 -0.044 1.00 85.12 98 GLY A CA 1
ATOM 721 C C . GLY A 1 98 ? -5.628 1.029 -1.440 1.00 85.12 98 GLY A C 1
ATOM 722 O O . GLY A 1 98 ? -5.779 -0.121 -1.849 1.00 85.12 98 GLY A O 1
ATOM 723 N N . ALA A 1 99 ? -5.065 1.981 -2.172 1.00 85.12 99 ALA A N 1
ATOM 724 C CA . ALA A 1 99 ? -4.410 1.711 -3.437 1.00 85.12 99 ALA A CA 1
ATOM 725 C C . ALA A 1 99 ? -3.091 2.471 -3.498 1.00 85.12 99 ALA A C 1
ATOM 727 O O . ALA A 1 99 ? -2.963 3.564 -2.950 1.00 85.12 99 ALA A O 1
ATOM 728 N N . PHE A 1 100 ? -2.108 1.925 -4.192 1.00 82.38 100 PHE A N 1
ATOM 729 C CA . PHE A 1 100 ? -0.870 2.620 -4.510 1.00 82.38 100 PHE A CA 1
ATOM 730 C C . PHE A 1 100 ? -0.469 2.291 -5.945 1.00 82.38 100 PHE A C 1
ATOM 732 O O . PHE A 1 100 ? -0.939 1.306 -6.521 1.00 82.38 100 PHE A O 1
ATOM 739 N N . LYS A 1 101 ? 0.386 3.120 -6.538 1.00 83.25 101 LYS A N 1
ATOM 740 C CA . LYS A 1 101 ? 0.907 2.877 -7.885 1.00 83.25 101 LYS A CA 1
ATOM 741 C C . LYS A 1 101 ? 2.423 2.823 -7.887 1.00 83.25 101 LYS A C 1
ATOM 743 O O . LYS A 1 101 ? 3.082 3.537 -7.136 1.00 83.25 101 LYS A O 1
ATOM 748 N N . ILE A 1 102 ? 2.967 1.998 -8.772 1.00 85.88 102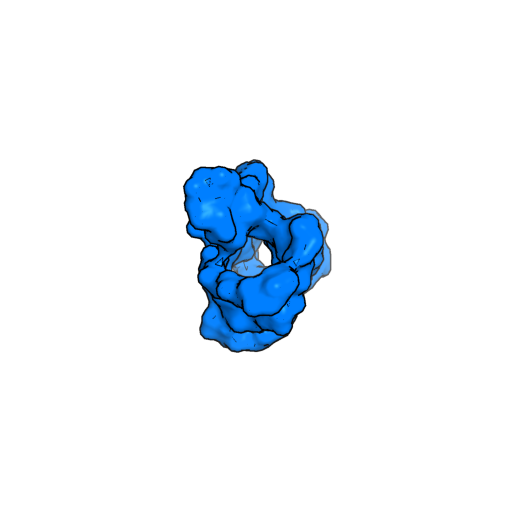 ILE A N 1
ATOM 749 C CA . ILE A 1 102 ? 4.386 1.984 -9.116 1.00 85.88 102 ILE A CA 1
ATOM 750 C C . ILE A 1 102 ? 4.475 2.412 -10.568 1.00 85.88 102 ILE A C 1
ATOM 752 O O . ILE A 1 102 ? 3.920 1.748 -11.438 1.00 85.88 102 ILE A O 1
ATOM 756 N N . LYS A 1 103 ? 5.182 3.501 -10.848 1.00 85.62 103 LYS A N 1
ATOM 757 C CA . LYS A 1 103 ? 5.433 3.960 -12.214 1.00 85.62 103 LYS A CA 1
ATOM 758 C C . LYS A 1 103 ? 6.925 4.082 -12.433 1.00 85.62 103 LYS A C 1
ATOM 760 O O . LYS A 1 103 ? 7.605 4.736 -11.652 1.00 85.62 103 LYS A O 1
ATOM 765 N N . ASN A 1 104 ? 7.435 3.473 -13.494 1.00 87.00 104 ASN A N 1
ATOM 766 C CA . ASN A 1 104 ? 8.847 3.553 -13.844 1.00 87.00 104 ASN A CA 1
ATOM 767 C C . ASN A 1 104 ? 9.064 4.664 -14.879 1.00 87.00 104 ASN A C 1
ATOM 769 O O . ASN A 1 104 ? 8.534 4.608 -15.986 1.00 87.00 104 ASN A O 1
ATOM 773 N N . GLY A 1 105 ? 9.838 5.684 -14.511 1.00 81.56 105 GLY A N 1
ATOM 774 C CA . GLY A 1 105 ? 10.124 6.860 -15.332 1.00 81.56 105 GLY A CA 1
ATOM 775 C C . GLY A 1 105 ? 11.185 6.665 -16.405 1.00 81.56 105 GLY A C 1
ATOM 776 O O . GLY A 1 105 ? 11.480 7.614 -17.130 1.00 81.56 105 GLY A O 1
ATOM 777 N N . GLY A 1 106 ? 11.777 5.473 -16.511 1.00 77.12 106 GLY A N 1
ATOM 778 C CA . GLY A 1 106 ? 12.691 5.163 -17.602 1.00 77.12 106 GLY A CA 1
ATOM 779 C C . GLY A 1 106 ? 12.009 5.261 -18.974 1.00 77.12 106 GLY A C 1
ATOM 780 O O . GLY A 1 106 ? 10.792 5.132 -19.104 1.00 77.12 106 GLY A O 1
ATOM 781 N N . THR A 1 107 ? 12.798 5.461 -20.025 1.00 73.44 107 THR A N 1
ATOM 782 C CA . THR A 1 107 ? 12.312 5.362 -21.406 1.00 73.44 107 THR A CA 1
ATOM 783 C C . THR A 1 107 ? 12.121 3.888 -21.778 1.00 73.44 107 THR A C 1
ATOM 785 O O . THR A 1 107 ? 13.035 3.097 -21.530 1.00 73.44 107 THR A O 1
ATOM 788 N N . PRO A 1 108 ? 10.974 3.492 -22.371 1.00 70.25 108 PRO A N 1
ATOM 789 C CA . PRO A 1 108 ? 10.821 2.151 -22.921 1.00 70.25 108 PRO A CA 1
ATOM 790 C C . PRO A 1 108 ? 11.975 1.844 -23.885 1.00 70.25 108 PRO A C 1
ATOM 792 O O . PRO A 1 108 ? 12.366 2.734 -24.651 1.00 70.25 108 PRO A O 1
ATOM 795 N N . PRO A 1 109 ? 12.529 0.620 -23.883 1.00 67.75 109 PRO A N 1
ATOM 796 C CA . PRO A 1 109 ? 13.512 0.243 -24.887 1.00 67.75 109 PRO A CA 1
ATOM 797 C C . PRO A 1 109 ? 12.905 0.396 -26.294 1.00 67.75 109 PRO A C 1
ATOM 799 O O . PRO A 1 109 ? 11.707 0.146 -26.473 1.00 67.75 109 PRO A O 1
ATOM 802 N N . PRO A 1 110 ? 13.694 0.817 -27.300 1.00 71.62 110 PRO A N 1
ATOM 803 C CA . PRO A 1 110 ? 13.203 0.906 -28.669 1.00 71.62 110 PRO A CA 1
ATOM 804 C C . PRO A 1 110 ? 12.735 -0.477 -29.159 1.00 71.62 110 PRO A C 1
ATOM 806 O O . PRO A 1 110 ? 13.312 -1.492 -28.754 1.00 71.62 110 PRO A O 1
ATOM 809 N N . PRO A 1 111 ? 11.700 -0.546 -30.018 1.00 72.44 111 PRO A N 1
ATOM 810 C CA . PRO A 1 111 ? 11.249 -1.814 -30.582 1.00 72.44 111 PRO A CA 1
ATOM 811 C C . PRO A 1 111 ? 12.388 -2.487 -31.370 1.00 72.44 111 PRO A C 1
ATOM 813 O O . PRO A 1 111 ? 13.192 -1.782 -31.986 1.00 72.44 111 PRO A O 1
ATOM 816 N N . PRO A 1 112 ? 12.481 -3.831 -31.356 1.00 74.12 112 PRO A N 1
ATOM 817 C CA . PRO A 1 112 ? 13.500 -4.541 -32.121 1.00 74.12 112 PRO A CA 1
ATOM 818 C C . PRO A 1 112 ? 13.350 -4.242 -33.620 1.00 74.12 112 PRO A C 1
ATOM 820 O O . PRO A 1 112 ? 12.237 -4.271 -34.150 1.00 74.12 112 PRO A O 1
ATOM 823 N N . THR A 1 113 ? 14.475 -3.922 -34.265 1.00 69.94 113 THR A N 1
ATOM 824 C CA . THR A 1 113 ? 14.614 -3.708 -35.717 1.00 69.94 113 THR A CA 1
ATOM 825 C C . THR A 1 113 ? 14.646 -5.013 -36.488 1.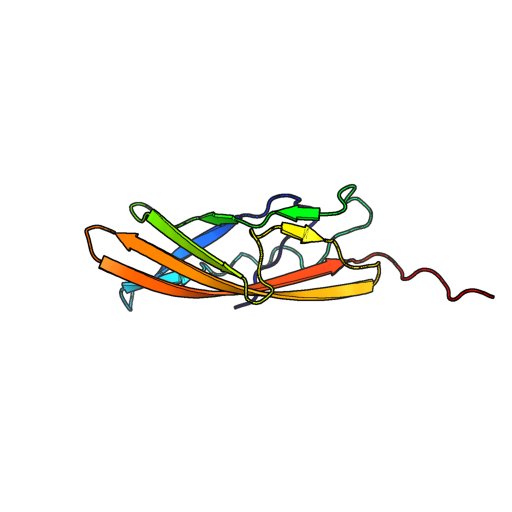00 69.94 113 THR A C 1
ATOM 827 O O . THR A 1 113 ? 15.340 -5.935 -35.998 1.00 69.94 113 THR A O 1
#

pLDDT: mean 82.74, std 11.83, range [38.62, 95.38]

Sequence (11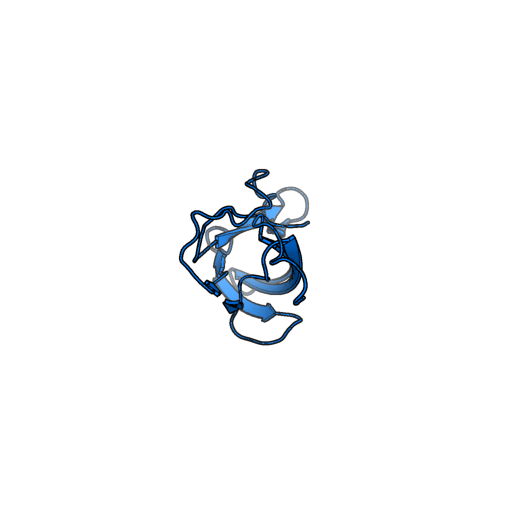3 aa):
MTYNFTDNPSPILSSIVDATTGTVGLKDGSSQGDLITTNFTGSRISVSIQPPDGWSLDDVVWTSGGTGTFDVPAPGQEHNHEFTYTVSQNGTTQTDGGAFKIKNGGTPPPPPT